Protein AF-A0AAV8VHF1-F1 (afdb_monomer_lite)

InterPro domains:
  IPR036397 Ribonuclease H superfamily [G3DSA:3.30.420.10] (1-80)

Foldseek 3Di:
DQVVVVHDDDDDDPPPCLLPLVVVLVVQLVVQLVVPPPPPDPVVSVVSSVVSVVVCDPVNSVVSNVSNVVVVVVVVVVVVVCVVVDDDDDDDPDDDDPDDDDDDD

Radius of gyration: 25.6 Å; chains: 1; bounding box: 66×58×50 Å

pLDDT: mean 88.7, std 11.49, range [44.25, 97.94]

Secondary structure (DSSP, 8-state):
--GGGTPPPPPPPTT-GGG-HHHHHHHHHHHHHHHH--S--HHHHHHHHHHHHHT--HHHHHHHHHHHHHHHHHHHHHHHHHHHHSPP----TT-----------

Organism: NCBI:txid1586481

Sequence (105 aa):
MAASRQITVLRLPPYHCELNPIELVWAQVKGDVPRNNTSFKLSDVKILLENSLERVTADKCQRCIHHVHKEEEKMWELDNLIDVAVEPLVINLGDEDFSDSENEF

Structure (mmCIF, N/CA/C/O backbone):
data_AF-A0AAV8VHF1-F1
#
_entry.id   AF-A0AAV8VHF1-F1
#
loop_
_atom_site.group_PDB
_atom_site.id
_atom_site.type_symbol
_atom_site.label_atom_id
_atom_site.label_alt_id
_atom_site.label_comp_id
_atom_site.label_asym_id
_atom_site.label_entity_id
_atom_site.label_seq_id
_atom_site.pdbx_PDB_ins_code
_atom_site.Cartn_x
_atom_site.Cartn_y
_atom_site.Cartn_z
_atom_site.occupancy
_atom_site.B_iso_or_equiv
_atom_site.auth_seq_id
_atom_site.auth_comp_id
_atom_site.auth_asym_id
_atom_site.auth_atom_id
_atom_site.pdbx_PDB_model_num
ATOM 1 N N . MET A 1 1 ? 8.504 -22.886 3.429 1.00 75.19 1 MET A N 1
ATOM 2 C CA . MET A 1 1 ? 7.361 -22.160 4.029 1.00 75.19 1 MET A CA 1
ATOM 3 C C . MET A 1 1 ? 6.397 -21.605 2.974 1.00 75.19 1 MET A C 1
ATOM 5 O O . MET A 1 1 ? 5.256 -22.041 2.998 1.00 75.19 1 MET A O 1
ATOM 9 N N . ALA A 1 2 ? 6.804 -20.737 2.030 1.00 87.50 2 ALA A N 1
ATOM 10 C CA . ALA A 1 2 ? 5.919 -20.287 0.930 1.00 87.50 2 ALA A CA 1
ATOM 11 C C . ALA A 1 2 ? 5.835 -21.288 -0.243 1.00 87.50 2 ALA A C 1
ATOM 13 O O . ALA A 1 2 ? 4.747 -21.722 -0.609 1.00 87.50 2 ALA A O 1
ATOM 14 N N . ALA A 1 3 ? 6.985 -21.751 -0.750 1.00 87.62 3 ALA A N 1
ATOM 15 C CA . ALA A 1 3 ? 7.047 -22.728 -1.847 1.00 87.62 3 ALA A CA 1
ATOM 16 C C . ALA A 1 3 ? 6.348 -24.062 -1.512 1.00 87.62 3 ALA A C 1
ATOM 18 O O . ALA A 1 3 ? 5.635 -24.624 -2.334 1.00 87.62 3 ALA A O 1
ATOM 19 N N . SER A 1 4 ? 6.454 -24.517 -0.259 1.00 96.06 4 SER A N 1
ATOM 20 C CA . SER A 1 4 ? 5.744 -25.698 0.262 1.00 96.06 4 SER A CA 1
ATOM 21 C C . SER A 1 4 ? 4.216 -25.554 0.277 1.00 96.06 4 SER A C 1
ATOM 23 O O . SER A 1 4 ? 3.520 -26.538 0.490 1.00 96.06 4 SER A O 1
ATOM 25 N N . ARG A 1 5 ? 3.699 -24.334 0.097 1.00 95.38 5 ARG A N 1
ATOM 26 C CA . ARG A 1 5 ? 2.268 -24.014 0.002 1.00 95.38 5 ARG A CA 1
ATOM 27 C C . ARG A 1 5 ? 1.860 -23.563 -1.406 1.00 95.38 5 ARG A C 1
ATOM 29 O O . ARG A 1 5 ? 0.757 -23.061 -1.558 1.00 95.38 5 ARG A O 1
ATOM 36 N N . GLN A 1 6 ? 2.735 -23.714 -2.408 1.00 95.31 6 GLN A N 1
ATOM 37 C CA . GLN A 1 6 ? 2.499 -23.277 -3.794 1.00 95.31 6 GLN A CA 1
ATOM 38 C C . GLN A 1 6 ? 2.175 -21.776 -3.920 1.00 95.31 6 GLN A C 1
ATOM 40 O O . GLN A 1 6 ? 1.442 -21.354 -4.808 1.00 95.31 6 GLN A O 1
ATOM 45 N N . ILE A 1 7 ? 2.735 -20.956 -3.025 1.00 94.75 7 ILE A N 1
ATOM 46 C CA . ILE A 1 7 ? 2.595 -19.499 -3.070 1.00 94.75 7 ILE A CA 1
ATOM 47 C C . ILE A 1 7 ? 3.830 -18.915 -3.749 1.00 94.75 7 ILE A C 1
ATOM 49 O O . ILE A 1 7 ? 4.949 -19.066 -3.245 1.00 94.75 7 ILE A O 1
ATOM 53 N N . THR A 1 8 ? 3.618 -18.211 -4.860 1.00 94.75 8 THR A N 1
ATOM 54 C CA . THR A 1 8 ? 4.650 -17.391 -5.502 1.00 94.75 8 THR A CA 1
ATOM 55 C C . THR A 1 8 ? 4.837 -16.107 -4.706 1.00 94.75 8 THR A C 1
ATOM 57 O O . THR A 1 8 ? 3.882 -15.374 -4.452 1.00 94.75 8 THR A O 1
ATOM 60 N N . VAL A 1 9 ? 6.074 -15.833 -4.294 1.00 92.25 9 VAL A N 1
ATOM 61 C CA . VAL A 1 9 ? 6.412 -14.604 -3.572 1.00 92.25 9 VAL A CA 1
ATOM 62 C C . VAL A 1 9 ? 6.800 -13.536 -4.582 1.00 92.25 9 VAL A C 1
ATOM 64 O O . VAL A 1 9 ? 7.811 -13.678 -5.267 1.00 92.25 9 VAL A O 1
ATOM 67 N N . LEU A 1 10 ? 6.023 -12.457 -4.636 1.00 91.06 10 LEU A N 1
ATOM 68 C CA . LEU A 1 10 ? 6.392 -11.255 -5.374 1.00 91.06 10 LEU A CA 1
ATOM 69 C C . LEU A 1 10 ? 7.369 -10.422 -4.533 1.00 91.06 10 LEU A C 1
ATOM 71 O O . LEU A 1 10 ? 7.148 -10.204 -3.340 1.00 91.06 10 LEU A O 1
ATOM 75 N N . ARG A 1 11 ? 8.469 -9.978 -5.144 1.00 91.19 11 ARG A N 1
ATOM 76 C CA . ARG A 1 11 ? 9.431 -9.063 -4.522 1.00 91.19 11 ARG A CA 1
ATOM 77 C C . ARG A 1 11 ? 9.159 -7.663 -5.047 1.00 91.19 11 ARG A C 1
ATOM 79 O O . ARG A 1 11 ? 9.177 -7.461 -6.252 1.00 91.19 11 ARG A O 1
ATOM 86 N N . LEU A 1 12 ? 8.914 -6.731 -4.135 1.00 91.00 12 LEU A N 1
ATOM 87 C CA . LEU A 1 12 ? 8.718 -5.328 -4.474 1.00 91.00 12 LEU A CA 1
ATOM 88 C C . LEU A 1 12 ? 10.040 -4.569 -4.320 1.00 91.00 12 LEU A C 1
ATOM 90 O O . LEU A 1 12 ? 10.824 -4.909 -3.422 1.00 91.00 12 LEU A O 1
ATOM 94 N N . PRO A 1 13 ? 10.295 -3.564 -5.171 1.00 91.31 13 PRO A N 1
ATOM 95 C CA . PRO A 1 13 ? 11.484 -2.742 -5.051 1.00 91.31 13 PRO A CA 1
ATOM 96 C C . PRO A 1 13 ? 11.456 -1.929 -3.742 1.00 91.31 13 PRO A C 1
ATOM 98 O O . PRO A 1 13 ? 10.393 -1.482 -3.296 1.00 91.31 13 PRO A O 1
ATOM 101 N N . PRO A 1 14 ? 12.610 -1.765 -3.073 1.00 92.19 14 PRO A N 1
ATOM 102 C CA . PRO A 1 14 ? 12.688 -1.003 -1.833 1.00 92.19 14 PRO A CA 1
ATOM 103 C C . PRO A 1 14 ? 12.396 0.479 -2.097 1.00 92.19 14 PRO A C 1
ATOM 105 O O . PRO A 1 14 ? 12.785 1.005 -3.129 1.00 92.19 14 PRO A O 1
ATOM 108 N N . TYR A 1 15 ? 11.751 1.157 -1.145 1.00 91.44 15 TYR A N 1
ATOM 109 C CA . TYR A 1 15 ? 11.421 2.594 -1.202 1.00 91.44 15 TYR A CA 1
ATOM 110 C C . TYR A 1 15 ? 10.409 3.033 -2.276 1.00 91.44 15 TYR A C 1
ATOM 112 O O . TYR A 1 15 ? 10.170 4.228 -2.403 1.00 91.44 15 TYR A O 1
ATOM 120 N N . HIS A 1 16 ? 9.750 2.092 -2.954 1.00 92.44 16 HIS A N 1
ATOM 121 C CA . HIS A 1 16 ? 8.719 2.373 -3.958 1.00 92.44 16 HIS A CA 1
ATOM 122 C C . HIS A 1 16 ? 7.341 1.900 -3.481 1.00 92.44 16 HIS A C 1
ATOM 124 O O . HIS A 1 16 ? 6.831 0.854 -3.892 1.00 92.44 16 HIS A O 1
ATOM 130 N N . CYS A 1 17 ? 6.743 2.634 -2.540 1.00 93.25 17 CYS A N 1
ATOM 131 C CA . CYS A 1 17 ? 5.436 2.273 -1.981 1.00 93.25 17 CYS A CA 1
ATOM 132 C C . CYS A 1 17 ? 4.291 2.419 -2.996 1.00 93.25 17 CYS A C 1
ATOM 134 O O . CYS A 1 17 ? 3.278 1.733 -2.869 1.00 93.25 17 CYS A O 1
ATOM 136 N N . GLU A 1 18 ? 4.477 3.242 -4.025 1.00 94.06 18 GLU A N 1
ATOM 137 C CA . GLU A 1 18 ? 3.604 3.388 -5.188 1.00 94.06 18 GLU A CA 1
ATOM 138 C C . GLU A 1 18 ? 3.452 2.086 -5.983 1.00 94.06 18 GLU A C 1
ATOM 140 O O . GLU A 1 18 ? 2.421 1.884 -6.615 1.00 94.06 18 GLU A O 1
ATOM 145 N N . LEU A 1 19 ? 4.419 1.164 -5.875 1.00 95.44 19 LEU A N 1
ATOM 146 C CA . LEU A 1 19 ? 4.364 -0.167 -6.484 1.00 95.44 19 LEU A CA 1
ATOM 147 C C . LEU A 1 19 ? 3.803 -1.245 -5.541 1.00 95.44 19 LEU A C 1
ATOM 149 O O . LEU A 1 19 ? 3.790 -2.431 -5.873 1.00 95.44 19 LEU A O 1
ATOM 153 N N . ASN A 1 20 ? 3.327 -0.860 -4.352 1.00 95.50 20 ASN A N 1
ATOM 154 C CA . ASN A 1 20 ? 2.768 -1.780 -3.369 1.00 95.50 20 ASN A CA 1
ATOM 155 C C . ASN A 1 20 ? 1.268 -1.517 -3.138 1.00 95.50 20 ASN A C 1
ATOM 157 O O . ASN A 1 20 ? 0.904 -0.633 -2.357 1.00 95.50 20 ASN A O 1
ATOM 161 N N . PRO A 1 21 ? 0.355 -2.311 -3.725 1.00 95.00 21 PRO A N 1
ATOM 162 C CA . PRO A 1 21 ? -1.076 -2.006 -3.678 1.00 95.00 21 PRO A CA 1
ATOM 163 C C . PRO A 1 21 ? -1.660 -2.052 -2.259 1.00 95.00 21 PRO A C 1
ATOM 165 O O . PRO A 1 21 ? -2.657 -1.381 -1.986 1.00 95.00 21 PRO A O 1
ATOM 168 N N . ILE A 1 22 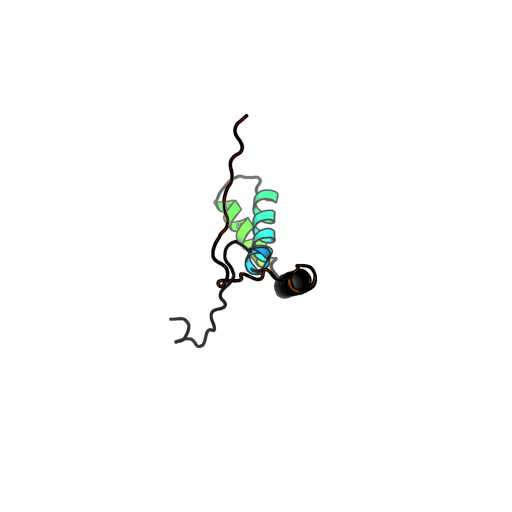? -1.041 -2.791 -1.328 1.00 95.31 22 ILE A N 1
ATOM 169 C CA . ILE A 1 22 ? -1.493 -2.818 0.070 1.00 95.31 22 ILE A CA 1
ATOM 170 C C . ILE A 1 22 ? -1.276 -1.472 0.772 1.00 95.31 22 ILE A C 1
ATOM 172 O O . ILE A 1 22 ? -2.047 -1.136 1.667 1.00 95.31 22 ILE A O 1
ATOM 176 N N . GLU A 1 23 ? -0.281 -0.679 0.360 1.00 95.50 23 GLU A N 1
ATOM 177 C CA . GLU A 1 23 ? -0.030 0.651 0.929 1.00 95.50 23 GLU A CA 1
ATOM 178 C C . GLU A 1 23 ? -1.162 1.618 0.575 1.00 95.50 23 GLU A C 1
ATOM 180 O O . GLU A 1 23 ? -1.593 2.399 1.423 1.00 95.50 23 GLU A O 1
ATOM 185 N N . LEU A 1 24 ? -1.722 1.507 -0.635 1.00 94.31 24 LEU A N 1
ATOM 186 C CA . LEU A 1 24 ? -2.881 2.293 -1.076 1.00 94.31 24 LEU A CA 1
ATOM 187 C C . LEU A 1 24 ? -4.141 1.926 -0.288 1.00 94.31 24 LEU A C 1
ATOM 189 O O . LEU A 1 24 ? -4.875 2.804 0.171 1.00 94.31 24 LEU A O 1
ATOM 193 N N . VAL A 1 25 ? -4.369 0.626 -0.075 1.00 95.31 25 VAL A N 1
ATOM 194 C CA . VAL A 1 25 ? -5.464 0.146 0.779 1.00 95.31 25 VAL A CA 1
ATOM 195 C C . VAL A 1 25 ? -5.276 0.654 2.211 1.00 95.31 25 VAL A C 1
ATOM 197 O O . VAL A 1 25 ? -6.210 1.186 2.819 1.00 95.31 25 VAL A O 1
ATOM 200 N N . TRP A 1 26 ? -4.056 0.570 2.744 1.00 95.12 26 TRP A N 1
ATOM 201 C CA . TRP A 1 26 ? -3.741 1.066 4.079 1.00 95.12 26 TRP A CA 1
ATOM 202 C C . TRP A 1 26 ? -3.859 2.579 4.206 1.00 95.12 26 TRP A C 1
ATOM 204 O O . TRP A 1 26 ? -4.238 3.051 5.275 1.00 95.12 26 TRP A O 1
ATOM 214 N N . ALA A 1 27 ? -3.569 3.354 3.163 1.00 93.44 27 ALA A N 1
ATOM 215 C CA . ALA A 1 27 ? -3.738 4.803 3.180 1.00 93.44 27 ALA A CA 1
ATOM 216 C C . ALA A 1 27 ? -5.199 5.194 3.454 1.00 93.44 27 ALA A C 1
ATOM 218 O O . ALA A 1 27 ? -5.454 6.099 4.252 1.00 93.44 27 ALA A O 1
ATOM 219 N N . GLN A 1 28 ? -6.163 4.464 2.881 1.00 90.00 28 GLN A N 1
ATOM 220 C CA . GLN A 1 28 ? -7.583 4.659 3.179 1.00 90.00 28 GLN A CA 1
ATOM 221 C C . GLN A 1 28 ? -7.881 4.393 4.659 1.00 90.00 28 GLN A C 1
ATOM 223 O O . GLN A 1 28 ? -8.430 5.252 5.349 1.00 90.00 28 GLN A O 1
ATOM 228 N N . VAL A 1 29 ? -7.495 3.215 5.156 1.00 93.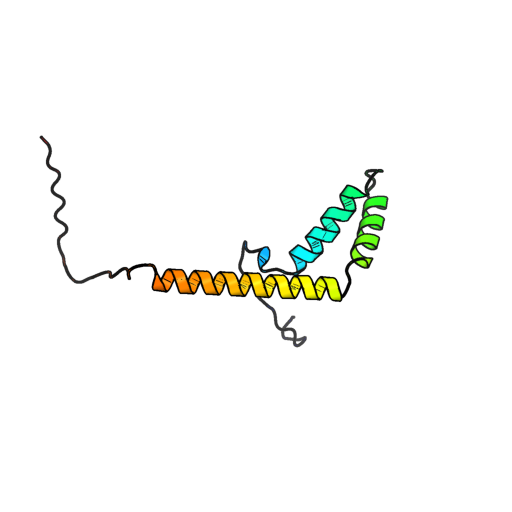31 29 VAL A N 1
ATOM 229 C CA . VAL A 1 29 ? -7.797 2.792 6.532 1.00 93.31 29 VAL A CA 1
ATOM 230 C C . VAL A 1 29 ? -7.131 3.722 7.552 1.00 93.31 29 VAL A C 1
ATOM 232 O O . VAL A 1 29 ? -7.783 4.186 8.489 1.00 93.31 29 VAL A O 1
ATOM 235 N N . LYS A 1 30 ? -5.855 4.071 7.337 1.00 91.75 30 LYS A N 1
ATOM 236 C CA . LYS A 1 30 ? -5.099 5.016 8.175 1.00 91.75 30 LYS A CA 1
ATOM 237 C C . LYS A 1 30 ? -5.676 6.425 8.141 1.00 91.75 30 LYS A C 1
ATOM 239 O O . LYS A 1 30 ? -5.497 7.154 9.106 1.00 91.75 30 LYS A O 1
ATOM 244 N N . GLY A 1 31 ? -6.346 6.822 7.062 1.00 92.62 31 GLY A N 1
ATOM 245 C CA . GLY A 1 31 ? -7.035 8.105 7.001 1.00 92.62 31 GLY A CA 1
ATOM 246 C C . GLY A 1 31 ? -8.340 8.111 7.800 1.00 92.62 31 GLY A C 1
ATOM 247 O O . GLY A 1 31 ? -8.662 9.106 8.447 1.00 92.62 31 GLY A O 1
ATOM 248 N N . ASP A 1 32 ? -9.096 7.014 7.768 1.00 91.25 32 ASP A N 1
ATOM 249 C CA . ASP A 1 32 ? -10.436 6.949 8.360 1.00 91.25 32 ASP A CA 1
ATOM 250 C C . ASP A 1 32 ? -10.411 6.907 9.889 1.00 91.25 32 ASP A C 1
ATOM 252 O O . ASP A 1 32 ? -11.216 7.579 10.535 1.00 91.25 32 ASP A O 1
ATOM 256 N N . VAL A 1 33 ? -9.474 6.168 10.480 1.00 91.56 33 VAL A N 1
ATOM 257 C CA . VAL A 1 33 ? -9.361 6.032 11.940 1.00 91.56 33 VAL A CA 1
ATOM 258 C C . VAL A 1 33 ? -9.170 7.386 12.652 1.00 91.56 33 VAL A C 1
ATOM 260 O O . VAL A 1 33 ? -10.003 7.717 13.495 1.00 91.56 33 VAL A O 1
ATOM 263 N N . PRO A 1 34 ? -8.154 8.216 12.340 1.00 90.75 34 PRO A N 1
ATOM 264 C CA . PRO A 1 34 ? -7.946 9.494 13.022 1.00 90.75 34 PRO A CA 1
ATOM 265 C C . PRO A 1 34 ? -9.037 10.521 12.712 1.00 90.75 34 PRO A C 1
ATOM 267 O O . PRO A 1 34 ? -9.363 11.319 13.583 1.00 90.75 34 PRO A O 1
ATOM 270 N N . ARG A 1 35 ? -9.649 10.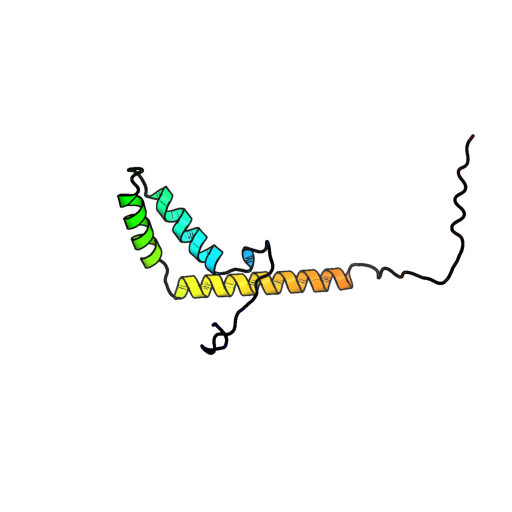487 11.517 1.00 91.69 35 ARG A N 1
ATOM 271 C CA . ARG A 1 35 ? -10.764 11.388 11.172 1.00 91.69 35 ARG A CA 1
ATOM 272 C C . ARG A 1 35 ? -11.996 11.182 12.052 1.00 91.69 35 ARG A C 1
ATOM 274 O O . ARG A 1 35 ? -12.747 12.126 12.262 1.00 91.69 35 ARG A O 1
ATOM 281 N N . ASN A 1 36 ? -12.205 9.961 12.539 1.00 90.75 36 ASN A N 1
ATOM 282 C CA . ASN A 1 36 ? -13.384 9.590 13.319 1.00 90.75 36 ASN A CA 1
ATOM 283 C C . ASN A 1 36 ? -13.079 9.368 14.809 1.00 90.75 36 ASN A C 1
ATOM 285 O O . ASN A 1 36 ? -13.997 9.156 15.600 1.00 90.75 36 ASN A O 1
ATOM 289 N N . ASN A 1 37 ? -11.806 9.405 15.211 1.00 92.25 37 ASN A N 1
ATOM 290 C CA . ASN A 1 37 ? -11.409 9.211 16.600 1.00 92.25 37 ASN A CA 1
ATOM 291 C C . ASN A 1 37 ? -11.583 10.506 17.401 1.00 92.25 37 ASN A C 1
ATOM 293 O O . ASN A 1 37 ? -10.715 11.375 17.396 1.00 92.25 37 ASN A O 1
ATOM 297 N N . THR A 1 38 ? -12.700 10.618 18.114 1.00 90.69 38 THR A N 1
ATOM 298 C CA . THR A 1 38 ? -13.004 11.769 18.978 1.00 90.69 38 THR A CA 1
ATOM 299 C C . THR A 1 38 ? -12.661 11.533 20.448 1.00 90.69 38 THR A C 1
ATOM 301 O O . THR A 1 38 ? -12.502 12.491 21.201 1.00 90.69 38 THR A O 1
ATOM 304 N N . SER A 1 39 ? -12.548 10.274 20.878 1.00 92.31 39 SER A N 1
ATOM 305 C CA . SER A 1 39 ? -12.352 9.914 22.286 1.00 92.31 39 SER A CA 1
ATOM 306 C C . SER A 1 39 ? -10.888 9.735 22.682 1.00 92.31 39 SER A C 1
ATOM 308 O O . SER A 1 39 ? -10.580 9.731 23.873 1.00 92.31 39 SER A O 1
ATOM 310 N N . PHE A 1 40 ? -9.996 9.547 21.701 1.00 89.56 40 PHE A N 1
ATOM 311 C CA . PHE A 1 40 ? -8.574 9.240 21.886 1.00 89.56 40 PHE A CA 1
ATOM 312 C C . PHE A 1 40 ? -8.306 7.967 22.710 1.00 89.56 40 PHE A C 1
ATOM 314 O O . PHE A 1 40 ? -7.206 7.771 23.227 1.00 89.56 40 PHE A O 1
ATOM 321 N N . LYS A 1 41 ? -9.291 7.064 22.809 1.00 95.44 41 LYS A N 1
ATOM 322 C CA . LYS A 1 41 ? -9.165 5.778 23.508 1.00 95.44 41 LYS A CA 1
ATOM 323 C C . LYS A 1 41 ? -8.794 4.661 22.541 1.00 95.44 41 LYS A C 1
ATOM 325 O O . LYS A 1 41 ? -9.368 4.540 21.462 1.00 95.44 41 LYS A O 1
ATOM 330 N N . LEU A 1 42 ? -7.892 3.776 22.968 1.00 95.19 42 LEU A N 1
ATOM 331 C CA . LEU A 1 42 ? -7.463 2.634 22.155 1.00 95.19 42 LEU A CA 1
ATOM 332 C C . LEU A 1 42 ? -8.608 1.648 21.856 1.00 95.19 42 LEU A C 1
ATOM 334 O O . LEU A 1 42 ? -8.640 1.063 20.776 1.00 95.19 42 LEU A O 1
ATOM 338 N N . SER A 1 43 ? -9.565 1.494 22.780 1.00 96.12 43 SER A N 1
ATOM 339 C CA . SER A 1 43 ? -10.780 0.695 22.559 1.00 96.12 43 SER A CA 1
ATOM 340 C C . SER A 1 43 ? -11.552 1.166 21.330 1.00 96.12 43 SER A C 1
ATOM 342 O O . SER A 1 43 ? -11.990 0.357 20.517 1.00 96.12 43 SER A O 1
ATOM 344 N N . ASP A 1 44 ? -11.660 2.480 21.170 1.00 94.75 44 ASP A N 1
ATOM 345 C CA . ASP A 1 44 ? -12.486 3.091 20.137 1.00 94.75 44 ASP A CA 1
ATOM 346 C C . ASP A 1 44 ? -11.719 3.110 18.811 1.00 94.75 44 ASP A C 1
ATOM 348 O O . ASP A 1 44 ? -12.290 2.832 17.761 1.00 94.75 44 ASP A O 1
ATOM 352 N N . VAL A 1 45 ? -10.394 3.300 18.863 1.00 95.31 45 VAL A N 1
ATOM 353 C CA . VAL A 1 45 ? -9.493 3.096 17.716 1.00 95.31 45 VAL A CA 1
ATOM 354 C C . VAL A 1 45 ? -9.631 1.687 17.142 1.00 95.31 45 VAL A C 1
ATOM 356 O O . VAL A 1 45 ? -9.688 1.541 15.923 1.00 95.31 45 VAL A O 1
ATOM 359 N N . LYS A 1 46 ? -9.715 0.653 17.990 1.00 95.88 46 LYS A N 1
ATOM 360 C CA . LYS A 1 46 ? -9.900 -0.730 17.531 1.00 95.88 46 LYS A CA 1
ATOM 361 C C . LYS A 1 46 ? -11.213 -0.896 16.758 1.00 95.88 46 LYS A C 1
ATOM 363 O O . LYS A 1 46 ? -11.193 -1.429 15.654 1.00 95.88 46 LYS A O 1
ATOM 368 N N . ILE A 1 47 ? -12.320 -0.382 17.297 1.00 96.25 47 ILE A N 1
ATOM 369 C CA . ILE A 1 47 ? -13.636 -0.432 16.638 1.00 96.25 47 ILE A CA 1
ATOM 370 C C . ILE A 1 47 ? -13.601 0.331 15.304 1.00 96.25 47 ILE A C 1
ATOM 372 O O . ILE A 1 47 ? -14.093 -0.146 14.283 1.00 96.25 47 ILE A O 1
ATOM 376 N N . LEU A 1 48 ? -12.986 1.517 15.280 1.00 96.31 48 LEU A N 1
ATOM 377 C CA . LEU A 1 48 ? -12.841 2.314 14.061 1.00 96.31 48 LEU A CA 1
ATOM 378 C C . LEU A 1 48 ? -11.983 1.615 13.002 1.00 96.31 48 LEU A C 1
ATOM 380 O O . LEU A 1 48 ? -12.284 1.732 11.812 1.00 96.31 48 LEU A O 1
ATOM 384 N N . LEU A 1 49 ? -10.937 0.897 13.416 1.00 95.88 49 LEU A N 1
ATOM 385 C CA . LEU A 1 49 ? -10.094 0.103 12.528 1.00 95.88 49 LEU A CA 1
ATOM 386 C C . LEU A 1 49 ? -10.890 -1.040 11.892 1.00 95.88 49 LEU A C 1
ATOM 388 O O . LEU A 1 49 ? -10.881 -1.156 10.669 1.00 95.88 49 LEU A O 1
ATOM 392 N N . GLU A 1 50 ? -11.608 -1.829 12.693 1.00 96.25 50 GLU A N 1
ATOM 393 C CA . GLU A 1 50 ? -12.457 -2.934 12.220 1.00 96.25 50 GLU A CA 1
ATOM 394 C C . GLU A 1 50 ? -13.497 -2.428 11.206 1.00 96.25 50 GLU A C 1
ATOM 396 O O . GLU A 1 50 ? -13.525 -2.886 10.064 1.00 96.25 50 GLU A O 1
ATOM 401 N N . ASN A 1 51 ? -14.228 -1.363 11.550 1.00 95.44 51 ASN A N 1
ATOM 402 C CA . ASN A 1 51 ? -15.192 -0.725 10.647 1.00 95.44 51 ASN A CA 1
ATOM 403 C C . ASN A 1 51 ? -14.551 -0.191 9.352 1.00 95.44 51 ASN A C 1
ATOM 405 O O . ASN A 1 51 ? -15.184 -0.152 8.298 1.00 95.44 51 ASN A O 1
ATOM 409 N N . SER A 1 52 ? -13.309 0.297 9.419 1.00 95.19 52 SER A N 1
ATOM 410 C CA . SER A 1 52 ? -12.603 0.821 8.242 1.00 95.19 52 SER A CA 1
ATOM 411 C C . SER A 1 52 ? -12.111 -0.297 7.327 1.00 95.19 52 SER A C 1
ATOM 413 O O . SER A 1 52 ? -12.131 -0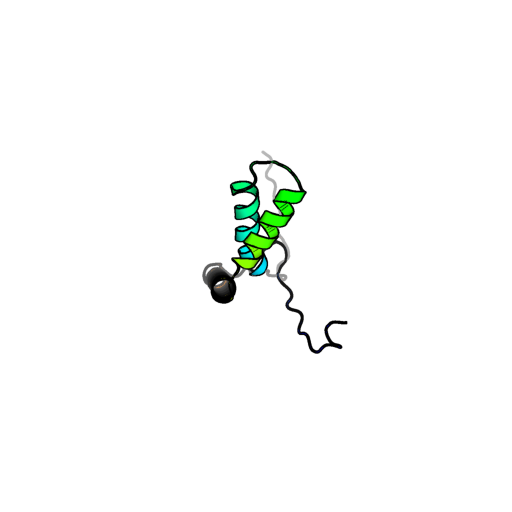.126 6.109 1.00 95.19 52 SER A O 1
ATOM 415 N N . LEU A 1 53 ? -11.721 -1.441 7.896 1.00 95.00 53 LEU A N 1
ATOM 416 C CA . LEU A 1 53 ? -11.372 -2.647 7.148 1.00 95.00 53 LEU A CA 1
ATOM 417 C C . LEU A 1 53 ? -12.595 -3.234 6.434 1.00 95.00 53 LEU A C 1
ATOM 419 O O . LEU A 1 53 ? -12.489 -3.587 5.265 1.00 95.00 53 LEU A O 1
ATOM 423 N N . GLU A 1 54 ? -13.770 -3.252 7.069 1.00 95.31 54 GLU A N 1
ATOM 424 C CA . GLU A 1 54 ? -15.021 -3.705 6.432 1.00 95.31 54 GLU A CA 1
ATOM 425 C C . GLU A 1 54 ? -15.420 -2.859 5.211 1.00 95.31 54 GLU A C 1
ATOM 427 O O . GLU A 1 54 ? -16.049 -3.349 4.273 1.00 95.31 54 GLU A O 1
ATOM 432 N N . ARG A 1 55 ? -15.016 -1.583 5.177 1.00 93.94 55 ARG A N 1
ATOM 433 C CA . ARG A 1 55 ? -15.230 -0.684 4.029 1.00 93.94 55 ARG A CA 1
ATOM 434 C C . ARG A 1 55 ? -14.253 -0.913 2.871 1.00 93.94 55 ARG A C 1
ATOM 436 O O . ARG A 1 55 ? -14.370 -0.243 1.835 1.00 93.94 55 ARG A O 1
ATOM 443 N N . VAL A 1 56 ? -13.268 -1.796 3.024 1.00 95.12 56 VAL A N 1
ATOM 444 C CA . VAL A 1 56 ? -12.370 -2.200 1.938 1.00 95.12 56 VAL A CA 1
ATOM 445 C C . VAL A 1 56 ? -13.071 -3.275 1.112 1.00 95.12 56 VAL A C 1
ATOM 447 O O . VAL A 1 56 ? -13.181 -4.429 1.510 1.00 95.12 56 VAL A O 1
ATOM 450 N N . THR A 1 57 ? -13.570 -2.880 -0.057 1.00 96.06 57 THR A N 1
ATOM 451 C CA . THR A 1 57 ? -14.278 -3.780 -0.972 1.00 96.06 57 THR A CA 1
ATOM 452 C C . THR A 1 57 ? -13.328 -4.407 -1.990 1.00 96.06 57 THR A C 1
ATOM 454 O O . THR A 1 57 ? -12.274 -3.849 -2.301 1.00 96.06 57 THR A O 1
ATOM 457 N N . ALA A 1 58 ? -13.734 -5.536 -2.579 1.00 96.75 58 ALA A N 1
ATOM 458 C CA . ALA A 1 58 ? -12.990 -6.173 -3.667 1.00 96.75 58 ALA A CA 1
ATOM 459 C C . ALA A 1 58 ? -12.755 -5.218 -4.853 1.00 96.75 58 ALA A C 1
ATOM 461 O O . ALA A 1 58 ? -11.648 -5.155 -5.380 1.00 96.75 58 ALA A O 1
ATOM 462 N N . ASP A 1 59 ? -13.762 -4.415 -5.208 1.00 96.88 59 ASP A N 1
ATOM 463 C CA . ASP A 1 59 ? -13.657 -3.379 -6.243 1.00 96.88 59 ASP A CA 1
ATOM 464 C C . ASP A 1 59 ? -12.572 -2.334 -5.920 1.00 96.88 59 ASP A C 1
ATOM 466 O O . ASP A 1 59 ? -11.767 -1.974 -6.778 1.00 96.88 59 ASP A O 1
ATOM 470 N N . LYS A 1 60 ? -12.498 -1.867 -4.666 1.00 94.94 60 LYS A N 1
ATOM 471 C CA . LYS A 1 60 ? -11.436 -0.945 -4.242 1.00 94.94 60 LYS A CA 1
ATOM 472 C C . LYS A 1 60 ? -10.060 -1.591 -4.339 1.00 94.94 60 LYS A C 1
ATOM 474 O O . LYS A 1 60 ? -9.149 -0.967 -4.874 1.00 94.94 60 LYS A O 1
ATOM 479 N N . CYS A 1 61 ? -9.915 -2.834 -3.881 1.00 96.31 61 CYS A N 1
ATOM 480 C CA . CYS A 1 61 ? -8.660 -3.574 -4.013 1.00 96.31 61 CYS A CA 1
ATOM 481 C C . CYS A 1 61 ? -8.242 -3.706 -5.482 1.00 96.31 61 CYS A C 1
ATOM 483 O O . CYS A 1 61 ? -7.087 -3.453 -5.814 1.00 96.31 61 CYS A O 1
ATOM 485 N N . GLN A 1 62 ? -9.182 -4.038 -6.370 1.00 97.38 62 GLN A N 1
ATOM 486 C CA . GLN A 1 62 ? -8.918 -4.145 -7.802 1.00 97.38 62 GLN A CA 1
ATOM 487 C C . GLN A 1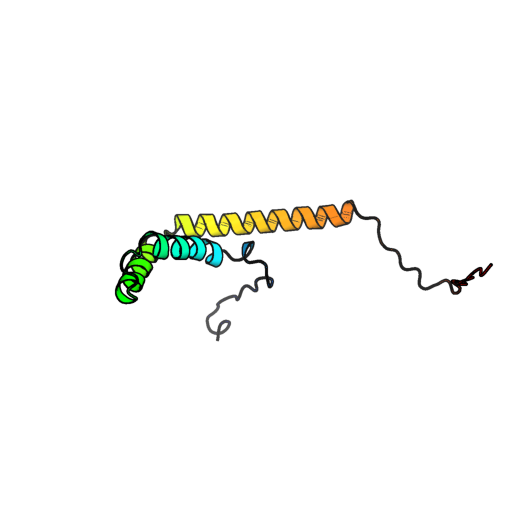 62 ? -8.472 -2.806 -8.399 1.00 97.38 62 GLN A C 1
ATOM 489 O O . GLN A 1 62 ? -7.518 -2.772 -9.174 1.00 97.38 62 GLN A O 1
ATOM 494 N N . ARG A 1 63 ? -9.095 -1.692 -7.998 1.00 97.12 63 ARG A N 1
ATOM 495 C CA . ARG A 1 63 ? -8.660 -0.349 -8.406 1.00 97.12 63 ARG A CA 1
ATOM 496 C C . ARG A 1 63 ? -7.254 -0.008 -7.913 1.00 97.12 63 ARG A C 1
ATOM 498 O O . ARG A 1 63 ? -6.487 0.567 -8.678 1.00 97.12 63 ARG A O 1
ATOM 505 N N . CYS A 1 64 ? -6.895 -0.380 -6.683 1.00 96.88 64 CYS A N 1
ATOM 506 C CA . CYS A 1 64 ? -5.533 -0.202 -6.170 1.00 96.88 64 CYS A CA 1
ATOM 507 C C . CYS A 1 64 ? -4.512 -1.009 -6.981 1.00 96.88 64 CYS A C 1
ATOM 509 O O . CYS A 1 64 ? -3.474 -0.471 -7.347 1.00 96.88 64 CYS A O 1
ATOM 511 N N . ILE A 1 65 ? -4.817 -2.267 -7.311 1.00 96.69 65 ILE A N 1
ATOM 512 C CA . ILE A 1 65 ? -3.950 -3.110 -8.152 1.00 96.69 65 ILE A CA 1
ATOM 513 C C . ILE A 1 65 ? -3.789 -2.496 -9.548 1.00 96.69 65 ILE A C 1
ATOM 515 O O . ILE A 1 65 ? -2.677 -2.385 -10.050 1.00 96.69 65 ILE A O 1
ATOM 519 N N . HIS A 1 66 ? -4.886 -2.042 -10.158 1.00 97.88 66 HIS A N 1
ATOM 520 C CA . HIS A 1 66 ? -4.839 -1.400 -11.470 1.00 97.88 66 HIS A CA 1
ATOM 521 C C . HIS A 1 66 ? -4.022 -0.100 -11.458 1.00 97.88 66 HIS A C 1
ATOM 523 O O . HIS A 1 66 ? -3.279 0.167 -12.396 1.00 97.88 66 HIS A O 1
ATOM 529 N N . HIS A 1 67 ? -4.122 0.695 -10.388 1.00 97.44 67 HIS A N 1
ATOM 530 C CA . HIS A 1 67 ? -3.292 1.886 -10.222 1.00 97.44 67 HIS A CA 1
ATOM 531 C C . HIS A 1 67 ? -1.801 1.538 -10.180 1.00 97.44 67 HIS A C 1
ATOM 533 O O . HIS A 1 67 ? -1.026 2.173 -10.884 1.00 97.44 67 HIS A O 1
ATOM 539 N N . VAL A 1 68 ? -1.416 0.505 -9.425 1.00 96.88 68 VAL A N 1
ATOM 540 C CA . VAL A 1 68 ? -0.018 0.052 -9.351 1.00 96.88 68 VAL A CA 1
ATOM 541 C C . VAL A 1 68 ? 0.516 -0.364 -10.720 1.00 96.88 68 VAL A C 1
ATOM 543 O O . VAL A 1 68 ? 1.605 0.059 -11.084 1.00 96.88 68 VAL A O 1
ATOM 546 N N . HIS A 1 69 ? -0.255 -1.124 -11.504 1.00 96.69 69 HIS A N 1
ATOM 547 C CA . HIS A 1 69 ? 0.153 -1.485 -12.867 1.00 96.69 69 HIS A CA 1
ATOM 548 C C . HIS A 1 69 ? 0.377 -0.261 -13.753 1.00 96.69 69 HIS A C 1
ATOM 550 O O . HIS A 1 69 ? 1.338 -0.215 -14.510 1.00 96.69 69 HIS A O 1
ATOM 556 N N . LYS A 1 70 ? -0.470 0.761 -13.624 1.00 97.94 70 LYS A N 1
ATOM 557 C CA . LYS A 1 70 ? -0.300 2.002 -14.378 1.00 97.94 70 LYS A CA 1
ATOM 558 C C . LYS A 1 70 ? 0.959 2.773 -13.962 1.00 97.94 70 LYS A C 1
ATOM 560 O O . LYS A 1 70 ? 1.630 3.347 -14.815 1.00 97.94 70 LYS A O 1
ATOM 565 N N . GLU A 1 71 ? 1.271 2.824 -12.666 1.00 96.94 71 GLU A N 1
ATOM 566 C CA . GLU A 1 71 ? 2.514 3.452 -12.199 1.00 96.94 71 GLU A CA 1
ATOM 567 C C . GLU A 1 71 ? 3.746 2.661 -12.663 1.00 96.94 71 GLU A C 1
ATOM 569 O O . GLU A 1 71 ? 4.729 3.268 -13.078 1.00 96.94 71 GLU A O 1
ATOM 574 N N . GLU A 1 72 ? 3.673 1.327 -12.679 1.00 95.69 72 GLU A N 1
ATOM 575 C CA . GLU A 1 72 ? 4.712 0.459 -13.244 1.00 95.69 72 GLU A CA 1
ATOM 576 C C . GLU A 1 72 ? 4.939 0.743 -14.738 1.00 95.69 72 GLU A C 1
ATOM 578 O O . GLU A 1 72 ? 6.070 1.004 -15.144 1.00 95.69 72 GLU A O 1
ATOM 583 N N . GLU A 1 73 ? 3.879 0.762 -15.553 1.00 97.00 73 GLU A N 1
ATOM 584 C CA . GLU A 1 73 ? 3.955 1.086 -16.988 1.00 97.00 73 GLU A CA 1
ATOM 585 C C . GLU A 1 73 ? 4.608 2.452 -17.229 1.00 97.00 73 GLU A C 1
ATOM 587 O O . GLU A 1 73 ? 5.497 2.588 -18.067 1.00 97.00 73 GLU A O 1
ATOM 592 N N . LYS A 1 74 ? 4.231 3.459 -16.440 1.00 96.50 74 LYS A N 1
ATOM 593 C CA . LYS A 1 74 ? 4.804 4.803 -16.531 1.00 96.50 74 LYS A CA 1
ATOM 594 C C . LYS A 1 74 ? 6.302 4.828 -16.213 1.00 96.50 74 LYS A C 1
ATOM 596 O O . LYS A 1 74 ? 7.043 5.581 -16.843 1.00 96.50 74 LYS A O 1
ATOM 601 N N . MET A 1 75 ? 6.755 4.048 -15.229 1.00 94.50 75 MET A N 1
ATOM 602 C CA . MET A 1 75 ? 8.185 3.935 -14.921 1.00 94.50 75 MET A CA 1
ATOM 603 C C . MET A 1 75 ? 8.948 3.288 -16.078 1.00 94.50 75 MET A C 1
ATOM 605 O O . MET A 1 75 ? 10.003 3.792 -16.451 1.00 94.50 75 MET A O 1
ATOM 609 N N . TRP A 1 76 ? 8.387 2.241 -16.690 1.00 93.69 76 TRP A N 1
ATOM 610 C CA . TRP A 1 76 ? 8.960 1.609 -17.882 1.00 93.69 76 TRP A CA 1
ATOM 611 C C . TRP A 1 76 ? 9.058 2.563 -19.073 1.00 93.69 76 TRP A C 1
ATOM 613 O O . TRP A 1 76 ? 10.078 2.603 -19.754 1.00 93.69 76 TRP A O 1
ATOM 623 N N . GLU A 1 77 ? 8.012 3.345 -19.340 1.00 95.31 77 GLU A N 1
ATOM 624 C CA . GLU A 1 77 ? 8.030 4.351 -20.407 1.00 95.31 77 GLU A CA 1
ATOM 625 C C . GLU A 1 77 ? 9.120 5.406 -20.183 1.00 95.31 77 GLU A C 1
ATOM 627 O O . GLU A 1 77 ? 9.800 5.802 -21.131 1.00 95.31 77 GLU A O 1
ATOM 632 N N . LEU A 1 78 ? 9.302 5.846 -18.935 1.00 92.19 78 LEU A N 1
ATOM 633 C CA . LEU A 1 78 ? 10.329 6.821 -18.583 1.00 92.19 78 LEU A CA 1
ATOM 634 C C . LEU A 1 78 ? 11.742 6.254 -18.759 1.00 92.19 78 LEU A C 1
ATOM 636 O O . LEU A 1 78 ? 12.593 6.942 -19.316 1.00 92.19 78 LEU A O 1
ATOM 640 N N . ASP A 1 79 ? 11.973 5.020 -18.313 1.00 90.38 79 ASP A N 1
ATOM 641 C CA . ASP A 1 79 ? 13.260 4.327 -18.445 1.00 90.38 79 ASP A CA 1
ATOM 642 C C . ASP A 1 79 ? 13.655 4.180 -19.923 1.00 90.38 79 ASP A C 1
ATOM 644 O O . ASP A 1 79 ? 14.712 4.647 -20.345 1.00 90.38 79 ASP A O 1
ATOM 648 N N . ASN A 1 80 ? 12.721 3.698 -20.751 1.00 89.94 80 ASN A N 1
ATOM 649 C CA . ASN A 1 80 ? 12.914 3.595 -22.199 1.00 89.94 80 ASN A CA 1
ATOM 650 C C . ASN A 1 80 ? 13.228 4.950 -22.855 1.00 89.94 80 ASN A C 1
ATOM 652 O O . ASN A 1 80 ? 13.986 5.019 -23.821 1.00 89.94 80 ASN A O 1
ATOM 656 N N . LEU A 1 81 ? 12.623 6.040 -22.372 1.00 89.12 81 LEU A N 1
ATOM 657 C CA . LEU A 1 81 ? 12.878 7.372 -22.915 1.00 89.12 81 LEU A CA 1
ATOM 658 C C . LEU A 1 81 ? 14.278 7.879 -22.550 1.00 89.12 81 LEU A C 1
ATOM 660 O O . LEU A 1 81 ? 14.901 8.542 -23.378 1.00 89.12 81 L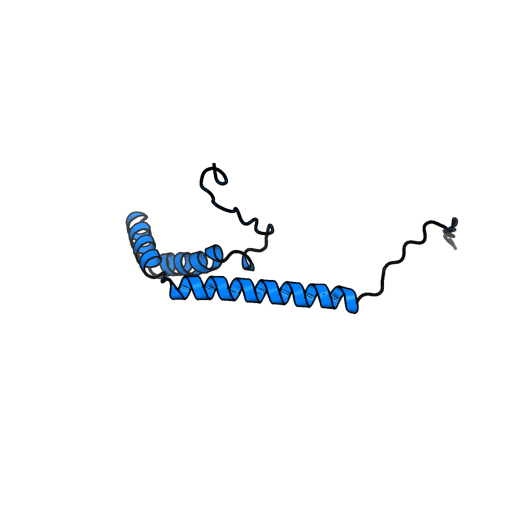EU A O 1
ATOM 664 N N . ILE A 1 82 ? 14.771 7.579 -21.345 1.00 85.44 82 ILE A N 1
ATOM 665 C CA . ILE A 1 82 ? 16.128 7.944 -20.917 1.00 85.44 82 ILE A CA 1
ATOM 666 C C . ILE A 1 82 ? 17.159 7.281 -21.835 1.00 85.44 82 ILE A C 1
ATOM 668 O O . ILE A 1 82 ? 18.053 7.972 -22.321 1.00 85.44 82 ILE A O 1
ATOM 672 N N . ASP A 1 83 ? 16.979 5.999 -22.155 1.00 82.31 83 ASP A N 1
ATOM 673 C CA . ASP A 1 83 ? 17.873 5.262 -23.058 1.00 82.31 83 ASP A CA 1
ATOM 674 C C . ASP A 1 83 ? 17.941 5.863 -24.470 1.00 82.31 83 ASP A C 1
ATOM 676 O O . ASP A 1 83 ? 18.972 5.794 -25.138 1.00 82.31 83 ASP A O 1
ATOM 680 N N . VAL A 1 84 ? 16.846 6.467 -24.940 1.00 83.94 84 VAL A N 1
ATOM 681 C CA . VAL A 1 84 ? 16.791 7.127 -26.254 1.00 83.94 84 VAL A CA 1
ATOM 682 C C . VAL A 1 84 ? 17.341 8.553 -26.200 1.00 83.94 84 VAL A C 1
ATOM 684 O O . VAL A 1 84 ? 17.931 9.025 -27.172 1.00 83.94 84 VAL A O 1
ATOM 687 N N . ALA A 1 85 ? 17.103 9.269 -25.102 1.00 83.62 85 ALA A N 1
ATOM 688 C CA . ALA A 1 85 ? 17.407 10.691 -24.988 1.00 83.62 85 ALA A CA 1
ATOM 689 C C . ALA A 1 85 ? 18.848 10.983 -24.543 1.00 83.62 85 ALA A C 1
ATOM 691 O O . ALA A 1 85 ? 19.335 12.090 -24.780 1.00 83.62 85 ALA A O 1
ATOM 692 N N . VAL A 1 86 ? 19.517 10.036 -23.882 1.00 84.50 86 VAL A N 1
ATOM 693 C CA . VAL A 1 86 ? 20.873 10.217 -23.353 1.00 84.50 86 VAL A CA 1
ATOM 694 C C . VAL A 1 86 ? 21.900 9.646 -24.328 1.00 84.50 86 VAL A C 1
ATOM 696 O O . VAL A 1 86 ? 21.797 8.507 -24.774 1.00 84.50 86 VAL A O 1
ATOM 699 N N . GLU A 1 87 ? 22.918 10.443 -24.659 1.00 80.56 87 GLU A N 1
ATOM 700 C CA . GLU A 1 87 ? 24.031 9.969 -25.481 1.00 80.56 87 GLU A CA 1
ATOM 701 C C . GLU A 1 87 ? 24.802 8.842 -24.763 1.00 80.56 87 GLU A C 1
ATOM 703 O O . GLU A 1 87 ? 25.066 8.949 -23.560 1.00 80.56 87 GLU A O 1
ATOM 708 N N . PRO A 1 88 ? 25.204 7.770 -25.470 1.00 78.69 88 PRO A N 1
ATOM 709 C CA . PRO A 1 88 ? 25.940 6.669 -24.862 1.00 78.69 88 PRO A CA 1
ATOM 710 C C . PRO A 1 88 ? 27.260 7.140 -24.245 1.00 78.69 88 PRO A C 1
ATOM 712 O O . PRO A 1 88 ? 28.094 7.748 -24.918 1.00 78.69 88 PRO A O 1
ATOM 715 N N . LEU A 1 89 ? 27.499 6.794 -22.979 1.00 79.25 89 LEU A N 1
ATOM 716 C CA . LEU A 1 89 ? 28.788 7.034 -22.337 1.00 79.25 89 LEU A CA 1
ATOM 717 C C . LEU A 1 89 ? 29.790 5.963 -22.795 1.00 79.25 89 LEU A C 1
ATOM 719 O O . LEU A 1 89 ? 29.738 4.813 -22.358 1.00 79.25 89 LEU A O 1
ATOM 723 N N . VAL A 1 90 ? 30.697 6.337 -23.699 1.00 83.44 90 VAL A N 1
ATOM 724 C CA . VAL A 1 90 ? 31.735 5.446 -24.239 1.00 83.44 90 VAL A CA 1
ATOM 725 C C . VAL A 1 90 ? 33.026 5.615 -23.435 1.00 83.44 90 VAL A C 1
ATOM 727 O O . VAL A 1 90 ? 33.692 6.643 -23.533 1.00 83.44 90 VAL A O 1
ATOM 730 N N . ILE A 1 91 ? 33.398 4.602 -22.646 1.00 82.56 91 ILE A N 1
ATOM 731 C CA . ILE A 1 91 ? 34.695 4.563 -21.950 1.00 82.56 91 ILE A CA 1
ATOM 732 C C . ILE A 1 91 ? 35.716 3.881 -22.862 1.00 82.56 91 ILE A C 1
ATOM 734 O O . ILE A 1 91 ? 35.750 2.653 -22.963 1.00 82.56 91 ILE A O 1
ATOM 738 N N . ASN A 1 92 ? 36.562 4.674 -23.518 1.00 82.25 92 ASN A N 1
ATOM 739 C CA . ASN A 1 92 ? 37.711 4.156 -24.256 1.00 82.25 92 ASN A CA 1
ATOM 740 C C . ASN A 1 92 ? 38.845 3.844 -23.273 1.00 82.25 92 ASN A C 1
ATOM 742 O O . ASN A 1 92 ? 39.472 4.744 -22.729 1.00 82.25 92 ASN A O 1
ATOM 746 N N . LEU A 1 93 ? 39.116 2.557 -23.054 1.00 80.12 93 LEU A N 1
ATOM 747 C CA . LEU A 1 93 ? 40.187 2.064 -22.171 1.00 80.12 93 LEU A CA 1
ATOM 748 C C . LEU A 1 93 ? 41.567 2.013 -22.864 1.00 80.12 93 LEU A C 1
ATOM 750 O O . LEU A 1 93 ? 42.458 1.310 -22.396 1.00 80.12 93 LEU A O 1
ATOM 754 N N . GLY A 1 94 ? 41.705 2.671 -24.020 1.00 70.38 94 GLY A N 1
ATOM 755 C CA . GLY A 1 94 ? 42.798 2.447 -24.971 1.00 70.38 94 GLY A CA 1
ATOM 756 C C . GLY A 1 94 ? 43.813 3.574 -25.137 1.00 70.38 94 GLY A C 1
ATOM 757 O O . GLY A 1 94 ? 44.826 3.319 -25.775 1.00 70.38 94 GLY A O 1
ATOM 758 N N . ASP A 1 95 ? 43.590 4.760 -24.568 1.00 61.97 95 ASP A N 1
ATOM 759 C CA . ASP A 1 95 ? 44.518 5.885 -24.720 1.00 61.97 95 ASP A CA 1
ATOM 760 C C . ASP A 1 95 ? 45.050 6.315 -23.347 1.00 61.97 95 ASP A C 1
ATOM 762 O O . ASP A 1 95 ? 44.329 6.857 -22.507 1.00 61.97 95 ASP A O 1
ATOM 766 N N . GLU A 1 96 ? 46.326 6.011 -23.115 1.00 67.44 96 GLU A N 1
ATOM 767 C CA . GLU A 1 96 ? 47.134 6.647 -22.078 1.00 67.44 96 GLU A CA 1
ATOM 768 C C . GLU A 1 96 ? 47.290 8.156 -22.390 1.00 67.44 96 GLU A C 1
ATOM 770 O O . GLU A 1 96 ? 47.317 8.559 -23.552 1.00 67.44 96 GLU A O 1
ATOM 775 N N . ASP A 1 97 ? 47.423 8.950 -21.319 1.00 60.56 97 ASP A N 1
ATOM 776 C CA . ASP A 1 97 ? 47.763 10.384 -21.230 1.00 60.56 97 ASP A CA 1
ATOM 777 C C . ASP A 1 97 ? 46.634 11.438 -21.237 1.00 60.56 97 ASP A C 1
ATOM 779 O O . ASP A 1 97 ? 46.425 12.191 -22.189 1.00 60.56 97 ASP A O 1
ATOM 783 N N . PHE A 1 98 ? 46.030 11.642 -20.056 1.00 62.12 98 PHE A N 1
ATOM 784 C CA . PHE A 1 98 ? 45.650 12.989 -19.609 1.00 62.12 98 PHE A CA 1
ATOM 785 C C . PHE A 1 98 ? 46.856 13.638 -18.910 1.00 62.12 98 PHE A C 1
ATOM 787 O O . PHE A 1 98 ? 47.125 13.387 -17.737 1.00 62.12 98 PHE A O 1
ATOM 794 N N . SER A 1 99 ? 47.595 14.472 -19.643 1.00 60.69 99 SER A N 1
ATOM 795 C CA . SER A 1 99 ? 48.567 15.407 -19.067 1.00 60.69 99 SER A CA 1
ATOM 796 C C . SER A 1 99 ? 47.800 16.561 -18.414 1.00 60.69 99 SER A C 1
ATOM 798 O O . SER A 1 99 ? 47.286 17.436 -19.114 1.00 60.69 99 SER A O 1
ATOM 800 N N . ASP A 1 100 ? 47.731 16.563 -17.086 1.00 64.38 100 ASP A N 1
ATOM 801 C CA . ASP A 1 100 ? 47.256 17.700 -16.300 1.00 64.38 100 ASP A CA 1
ATOM 802 C C . ASP A 1 100 ? 48.365 18.760 -16.245 1.00 64.38 100 ASP A C 1
ATOM 804 O O . ASP A 1 100 ? 49.391 18.576 -15.589 1.00 64.38 100 ASP A O 1
ATOM 808 N N . SER A 1 101 ? 48.212 19.841 -17.006 1.00 59.38 101 SER A N 1
ATOM 809 C CA . SER A 1 101 ? 49.101 20.997 -16.913 1.00 59.38 101 SER A CA 1
ATOM 810 C C . SER A 1 101 ? 48.402 22.100 -16.123 1.00 59.38 101 SER A C 1
ATOM 812 O O . SER A 1 101 ? 47.693 22.929 -16.701 1.00 59.38 101 SER A O 1
ATOM 814 N N . GLU A 1 102 ? 48.625 22.110 -14.807 1.00 61.31 102 GLU A N 1
ATOM 815 C CA . GLU A 1 102 ? 48.397 23.278 -13.959 1.00 61.31 102 GLU A CA 1
ATOM 816 C C . GLU A 1 102 ? 49.319 24.409 -14.432 1.00 61.31 102 GLU A C 1
ATOM 818 O O . GLU A 1 102 ? 50.543 24.320 -14.335 1.00 61.31 102 GLU A O 1
ATOM 823 N N . ASN A 1 103 ? 48.735 25.478 -14.971 1.00 58.88 103 ASN A N 1
ATOM 824 C CA . ASN A 1 103 ? 49.468 26.706 -15.248 1.00 58.88 103 ASN A CA 1
ATOM 825 C C . ASN A 1 103 ? 49.292 27.645 -14.045 1.00 58.88 103 ASN A C 1
ATOM 827 O O . ASN A 1 103 ? 48.307 28.378 -13.955 1.00 58.88 103 ASN A O 1
ATOM 831 N N . GLU A 1 104 ? 50.248 27.605 -13.115 1.00 50.78 104 GLU A N 1
ATOM 832 C CA . GLU A 1 104 ? 50.526 28.718 -12.204 1.00 50.78 104 GLU A CA 1
ATOM 833 C C . GLU A 1 104 ? 51.180 29.850 -13.009 1.00 50.78 104 GLU A C 1
ATOM 835 O O . GLU A 1 104 ? 52.268 29.644 -13.537 1.00 50.78 104 GLU A O 1
ATOM 840 N N . PHE A 1 105 ? 50.520 31.010 -13.124 1.00 44.25 105 PHE A N 1
ATOM 841 C CA . PHE A 1 105 ? 51.098 32.368 -13.049 1.00 44.25 105 PHE A CA 1
ATOM 842 C C . PHE A 1 105 ? 49.995 33.434 -13.076 1.00 44.25 105 PHE A C 1
ATOM 844 O O . PHE A 1 105 ? 49.129 33.386 -13.979 1.00 44.25 105 PHE A O 1
#